Protein AF-A0A060UQ94-F1 (afdb_monomer_lite)

pLDDT: mean 70.76, std 15.94, range [33.03, 90.25]

Structure (mmCIF, N/CA/C/O backbone):
data_AF-A0A060UQ94-F1
#
_entry.id   AF-A0A060UQ94-F1
#
loop_
_atom_site.group_PDB
_atom_site.id
_atom_site.type_symbol
_atom_site.label_atom_id
_atom_site.label_alt_id
_atom_site.label_comp_id
_atom_site.label_asym_id
_atom_site.label_entity_id
_atom_site.label_seq_id
_atom_site.pdbx_PDB_ins_code
_atom_site.Cartn_x
_atom_site.Cartn_y
_atom_site.Cartn_z
_atom_site.occupancy
_atom_site.B_iso_or_equiv
_atom_site.auth_seq_id
_atom_site.auth_comp_id
_atom_site.auth_asym_id
_atom_site.auth_atom_id
_atom_site.pdbx_PDB_model_num
ATOM 1 N N . MET A 1 1 ? -15.941 -17.140 -4.694 1.00 35.41 1 MET A N 1
ATOM 2 C CA . MET A 1 1 ? -14.503 -17.285 -5.003 1.00 35.41 1 MET A CA 1
ATOM 3 C C . MET A 1 1 ? -13.742 -16.611 -3.882 1.00 35.41 1 MET A C 1
ATOM 5 O O . MET A 1 1 ? -13.945 -15.425 -3.651 1.00 35.41 1 MET A O 1
ATOM 9 N N . SER A 1 2 ? -13.047 -17.423 -3.094 1.00 33.03 2 SER A N 1
ATOM 10 C CA . SER A 1 2 ? -12.529 -17.103 -1.766 1.00 33.03 2 SER A CA 1
ATOM 11 C C . SER A 1 2 ? -11.468 -16.012 -1.834 1.00 33.03 2 SER A C 1
ATOM 13 O O . SER A 1 2 ? -10.420 -16.213 -2.433 1.00 33.03 2 SER A O 1
ATOM 15 N N . ALA A 1 3 ? -11.753 -14.851 -1.244 1.00 42.28 3 ALA A N 1
ATOM 16 C CA . ALA A 1 3 ? -10.716 -13.877 -0.950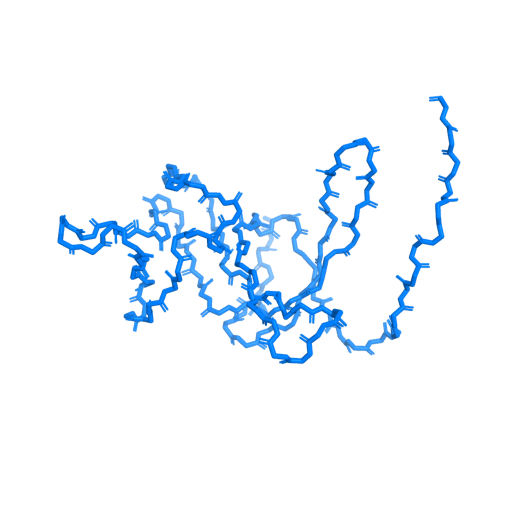 1.00 42.28 3 ALA A CA 1
ATOM 17 C C . ALA A 1 3 ? -9.783 -14.506 0.090 1.00 42.28 3 ALA A C 1
ATOM 19 O O . ALA A 1 3 ? -10.245 -14.888 1.166 1.00 42.28 3 ALA A O 1
ATOM 20 N N . ASP A 1 4 ? -8.512 -14.659 -0.274 1.00 50.91 4 ASP A N 1
ATOM 21 C CA . ASP A 1 4 ? -7.438 -15.196 0.556 1.00 50.91 4 ASP A CA 1
ATOM 22 C C . ASP A 1 4 ? -7.512 -14.670 1.992 1.00 50.91 4 ASP A C 1
ATOM 24 O O . ASP A 1 4 ? -7.181 -13.518 2.282 1.00 50.91 4 ASP A O 1
ATOM 28 N N . SER A 1 5 ? -7.892 -15.550 2.917 1.00 55.38 5 SER A N 1
ATOM 29 C CA . SER A 1 5 ? -7.969 -15.314 4.364 1.00 55.38 5 SER A CA 1
ATOM 30 C C . SER A 1 5 ? -6.611 -14.992 5.019 1.00 55.38 5 SER A C 1
ATOM 32 O O . SER A 1 5 ? -6.542 -14.810 6.231 1.00 55.38 5 SER A O 1
ATOM 34 N N . ASN A 1 6 ? -5.540 -14.883 4.226 1.00 63.91 6 ASN A N 1
ATOM 35 C CA . ASN A 1 6 ? -4.162 -14.649 4.664 1.00 63.91 6 ASN A CA 1
ATOM 36 C C . ASN A 1 6 ? -3.641 -13.224 4.380 1.00 63.91 6 ASN A C 1
ATOM 38 O O . ASN A 1 6 ? -2.533 -12.879 4.803 1.00 63.91 6 ASN A O 1
ATOM 42 N N . LEU A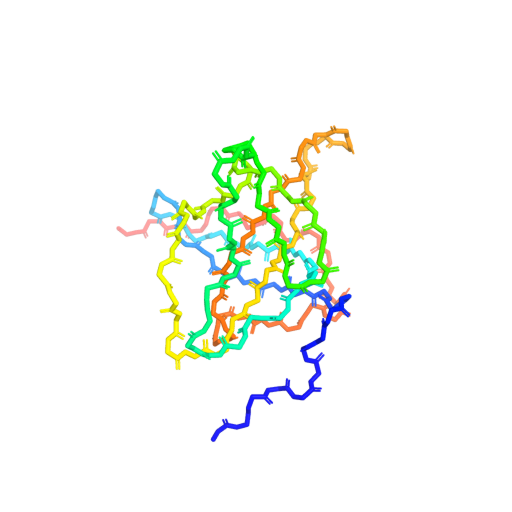 1 7 ? -4.411 -12.369 3.696 1.00 76.94 7 LEU A N 1
ATOM 43 C CA . LEU A 1 7 ? -4.018 -10.980 3.431 1.00 76.94 7 LEU A CA 1
ATOM 44 C C . LEU A 1 7 ? -4.427 -10.065 4.594 1.00 76.94 7 LEU A C 1
ATOM 46 O O . LEU A 1 7 ? -5.553 -9.566 4.650 1.00 76.94 7 LEU A O 1
ATOM 50 N N . LYS A 1 8 ? -3.488 -9.833 5.518 1.00 84.31 8 LYS A N 1
ATOM 51 C CA . LYS A 1 8 ? -3.627 -8.946 6.682 1.00 84.31 8 LYS A CA 1
ATOM 52 C C . LYS A 1 8 ? -2.591 -7.819 6.652 1.00 84.31 8 LYS A C 1
ATOM 54 O O . LYS A 1 8 ? -1.651 -7.851 5.860 1.00 84.31 8 LYS A O 1
ATOM 59 N N . ALA A 1 9 ? -2.756 -6.820 7.520 1.00 85.12 9 ALA A N 1
ATOM 60 C CA . ALA A 1 9 ? -1.695 -5.844 7.754 1.00 85.12 9 ALA A CA 1
ATOM 61 C C . ALA A 1 9 ? -0.406 -6.564 8.201 1.00 85.12 9 ALA A C 1
ATOM 63 O O . ALA A 1 9 ? -0.461 -7.517 8.981 1.00 85.12 9 ALA A O 1
ATOM 64 N N . GLY A 1 10 ? 0.735 -6.145 7.658 1.00 86.50 10 GLY A N 1
ATOM 65 C CA . GLY A 1 10 ? 2.036 -6.796 7.811 1.00 86.50 10 GLY A CA 1
ATOM 66 C C . GLY A 1 10 ? 2.356 -7.861 6.756 1.00 86.50 10 GLY A C 1
ATOM 67 O O . GLY A 1 10 ? 3.502 -8.300 6.661 1.00 86.50 10 GLY A O 1
ATOM 68 N N . THR A 1 11 ? 1.389 -8.295 5.937 1.00 87.25 11 THR A N 1
ATOM 69 C CA . THR A 1 11 ? 1.659 -9.284 4.883 1.00 87.25 11 THR A CA 1
ATOM 70 C C . THR A 1 11 ? 2.472 -8.649 3.754 1.00 87.25 11 THR A C 1
ATOM 72 O O . THR A 1 11 ? 2.084 -7.617 3.194 1.00 87.25 11 THR A O 1
ATOM 75 N N . LYS A 1 12 ? 3.588 -9.290 3.389 1.00 89.62 12 LYS A N 1
ATOM 76 C CA . LYS A 1 12 ? 4.360 -8.944 2.192 1.00 89.62 12 LYS A CA 1
ATOM 77 C C . LYS A 1 12 ? 3.631 -9.443 0.954 1.00 89.62 12 LYS A C 1
ATOM 79 O O . LYS A 1 12 ? 3.173 -10.583 0.908 1.00 89.62 12 LYS A O 1
ATOM 84 N N . VAL A 1 13 ? 3.507 -8.574 -0.037 1.00 89.44 13 VAL A N 1
ATOM 85 C CA . VAL A 1 13 ? 2.779 -8.846 -1.272 1.00 89.44 13 VAL A CA 1
ATOM 86 C C . VAL A 1 13 ? 3.544 -8.342 -2.481 1.00 89.44 13 VAL A C 1
ATOM 88 O O . VAL A 1 13 ? 4.306 -7.373 -2.406 1.00 89.44 13 VAL A O 1
ATOM 91 N N . ARG A 1 14 ? 3.263 -8.962 -3.623 1.00 89.69 14 ARG A N 1
ATOM 92 C CA . ARG A 1 14 ? 3.719 -8.521 -4.937 1.00 89.69 14 ARG A CA 1
ATOM 93 C C . ARG A 1 14 ? 2.552 -8.338 -5.898 1.00 89.69 14 ARG A C 1
ATOM 95 O O . ARG A 1 14 ? 1.510 -8.976 -5.750 1.00 89.69 14 ARG A O 1
ATOM 102 N N . TRP A 1 15 ? 2.723 -7.459 -6.878 1.00 88.06 15 TRP A N 1
ATOM 103 C CA . TRP A 1 15 ? 1.769 -7.272 -7.971 1.00 88.06 15 TRP A CA 1
ATOM 104 C C . TRP A 1 15 ? 2.439 -6.683 -9.206 1.00 88.06 15 TRP A C 1
ATOM 106 O O . TRP A 1 15 ? 3.420 -5.943 -9.116 1.00 88.06 15 TRP A O 1
ATOM 116 N N . LEU A 1 16 ? 1.848 -6.950 -10.367 1.00 85.50 16 LEU A N 1
ATOM 117 C CA . LEU A 1 16 ? 2.240 -6.323 -11.622 1.00 85.50 16 LEU A CA 1
ATOM 118 C C . LEU A 1 16 ? 1.478 -5.008 -11.808 1.00 85.50 16 LEU A C 1
ATOM 120 O O . LEU A 1 16 ? 0.262 -4.937 -11.614 1.00 85.50 16 LEU A O 1
ATOM 124 N N . SER A 1 17 ? 2.190 -3.951 -12.188 1.00 77.69 17 SER A N 1
ATOM 125 C CA . SER A 1 17 ? 1.598 -2.692 -12.639 1.00 77.69 17 SER A CA 1
ATOM 126 C C . SER A 1 17 ? 2.100 -2.349 -14.036 1.00 77.69 17 SER A C 1
ATOM 128 O O . SER A 1 17 ? 3.215 -2.700 -14.408 1.00 77.69 17 SER A O 1
ATOM 130 N N . LYS A 1 18 ? 1.270 -1.669 -14.830 1.00 76.00 18 LYS A N 1
ATOM 131 C CA . LYS A 1 18 ? 1.684 -1.133 -16.129 1.00 76.00 18 LYS A CA 1
ATOM 132 C C . LYS A 1 18 ? 2.090 0.320 -15.959 1.00 76.00 18 LYS A C 1
ATOM 134 O O . LYS A 1 18 ? 1.291 1.131 -15.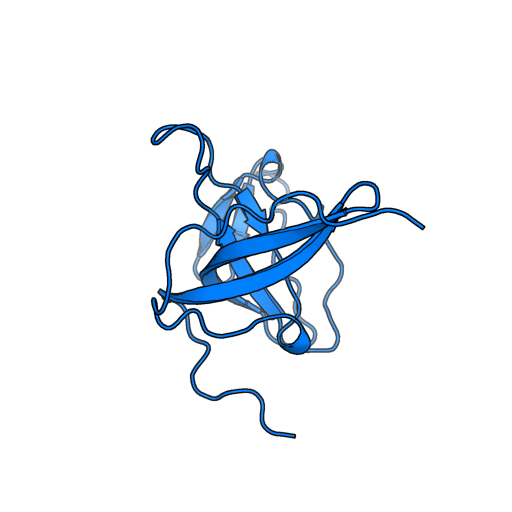494 1.00 76.00 18 LYS A O 1
ATOM 139 N N . SER A 1 19 ? 3.313 0.650 -16.349 1.00 67.81 19 SER A N 1
ATOM 140 C CA . SER A 1 19 ? 3.808 2.023 -16.384 1.00 67.81 19 SER A CA 1
ATOM 141 C C . SER A 1 19 ? 4.530 2.259 -17.702 1.00 67.81 19 SER A C 1
ATOM 143 O O . SER A 1 19 ? 5.473 1.548 -18.031 1.00 67.81 19 SER A O 1
ATOM 145 N N . SER A 1 20 ? 4.091 3.267 -18.458 1.00 68.69 20 SER A N 1
ATOM 146 C CA . SER A 1 20 ? 4.724 3.682 -19.720 1.00 68.69 20 SER A CA 1
ATOM 147 C C . SER A 1 20 ? 4.933 2.543 -20.735 1.00 68.69 20 SER A C 1
ATOM 149 O O . SER A 1 20 ? 5.956 2.500 -21.408 1.00 68.69 20 SER A O 1
ATOM 151 N N . GLY A 1 21 ? 3.982 1.606 -20.822 1.00 75.50 21 GLY A N 1
ATOM 152 C CA . GLY A 1 21 ? 4.045 0.459 -21.739 1.00 75.50 21 GLY A CA 1
ATOM 153 C C . GLY A 1 21 ? 4.806 -0.764 -21.214 1.00 75.50 21 GLY A C 1
ATOM 154 O O . GLY A 1 21 ? 4.744 -1.812 -21.846 1.00 75.50 21 GLY A O 1
ATOM 155 N N . TYR A 1 22 ? 5.451 -0.672 -20.048 1.00 74.19 22 TYR A N 1
ATOM 156 C CA . TYR A 1 22 ? 6.173 -1.782 -19.424 1.00 74.19 22 TYR A CA 1
ATOM 157 C C . TYR A 1 22 ? 5.394 -2.359 -18.243 1.00 74.19 22 TYR A C 1
ATOM 159 O O . TYR A 1 22 ? 4.764 -1.620 -17.477 1.00 74.19 22 TYR A O 1
ATOM 167 N N . GLU A 1 23 ? 5.459 -3.679 -18.086 1.00 80.06 23 GLU A N 1
ATOM 168 C CA . GLU A 1 23 ? 5.006 -4.361 -16.876 1.00 80.06 23 GLU A CA 1
ATOM 169 C C . GLU A 1 23 ? 6.116 -4.318 -15.826 1.00 80.06 23 GLU A C 1
ATOM 171 O O . GLU A 1 23 ? 7.256 -4.702 -16.075 1.00 80.06 23 GLU A O 1
ATOM 176 N N . VAL A 1 24 ? 5.778 -3.805 -14.649 1.00 81.62 24 VAL A N 1
ATOM 177 C CA . VAL A 1 24 ? 6.683 -3.661 -13.513 1.00 81.62 24 VAL A CA 1
ATOM 178 C C . VAL A 1 24 ? 6.150 -4.520 -12.380 1.00 81.62 24 VAL A C 1
ATOM 180 O O . VAL A 1 24 ? 5.028 -4.308 -11.913 1.00 81.62 24 VAL A O 1
ATOM 183 N N . GLU A 1 25 ? 6.959 -5.468 -11.911 1.00 84.56 25 GLU A N 1
ATOM 184 C CA . GLU A 1 25 ? 6.698 -6.152 -10.647 1.00 84.56 25 GLU A CA 1
ATOM 185 C C . GLU A 1 25 ? 7.010 -5.205 -9.486 1.00 84.56 25 GLU A C 1
ATOM 187 O O . GLU A 1 25 ? 8.109 -4.666 -9.366 1.00 84.56 25 GLU A O 1
ATOM 192 N N . ASN A 1 26 ? 6.019 -4.990 -8.628 1.00 84.50 26 ASN A N 1
ATOM 193 C CA . ASN A 1 26 ? 6.145 -4.207 -7.410 1.00 84.50 26 ASN A CA 1
ATOM 194 C C . ASN A 1 26 ? 6.059 -5.155 -6.223 1.00 84.50 26 ASN A C 1
ATOM 196 O O . ASN A 1 26 ? 5.261 -6.093 -6.237 1.00 84.50 26 ASN A O 1
ATOM 200 N N . ARG A 1 27 ? 6.840 -4.869 -5.184 1.00 88.25 27 ARG A N 1
ATOM 201 C CA . ARG A 1 27 ? 6.821 -5.593 -3.913 1.00 88.25 27 ARG A CA 1
ATOM 202 C C . ARG A 1 27 ? 6.646 -4.605 -2.777 1.00 88.25 27 ARG A C 1
ATOM 204 O O . ARG A 1 27 ? 7.214 -3.513 -2.810 1.00 88.25 27 ARG A O 1
ATOM 211 N N . GLY A 1 28 ? 5.861 -4.977 -1.782 1.00 88.81 28 GLY A N 1
ATOM 212 C CA . GLY A 1 28 ? 5.597 -4.121 -0.640 1.00 88.81 28 GLY A CA 1
ATOM 213 C C . GLY A 1 28 ? 4.889 -4.851 0.484 1.00 88.81 28 GLY A C 1
ATOM 214 O O . GLY A 1 28 ? 4.730 -6.067 0.465 1.00 88.81 28 GLY A O 1
ATOM 215 N N . GLU A 1 29 ? 4.464 -4.086 1.474 1.00 90.25 29 GLU A N 1
ATOM 216 C CA . GLU A 1 29 ? 3.807 -4.585 2.675 1.00 90.25 29 GLU A CA 1
ATOM 217 C C . GLU A 1 29 ? 2.416 -3.970 2.801 1.00 90.25 29 GLU A C 1
ATOM 219 O O . GLU A 1 29 ? 2.258 -2.754 2.664 1.00 90.25 29 GLU A O 1
ATOM 224 N N . ILE A 1 30 ? 1.399 -4.792 3.060 1.00 88.62 30 ILE A N 1
ATOM 225 C CA . ILE A 1 30 ? 0.060 -4.291 3.375 1.00 88.62 30 ILE A CA 1
ATOM 226 C C . ILE A 1 30 ? 0.129 -3.568 4.717 1.00 88.62 30 ILE A C 1
ATOM 228 O O . ILE A 1 30 ? 0.422 -4.183 5.734 1.00 88.62 30 ILE A O 1
ATOM 232 N N . ILE A 1 31 ? -0.205 -2.283 4.736 1.00 87.56 31 ILE A N 1
ATOM 233 C CA . ILE A 1 31 ? -0.314 -1.509 5.981 1.00 87.56 31 ILE A CA 1
ATOM 234 C C . ILE 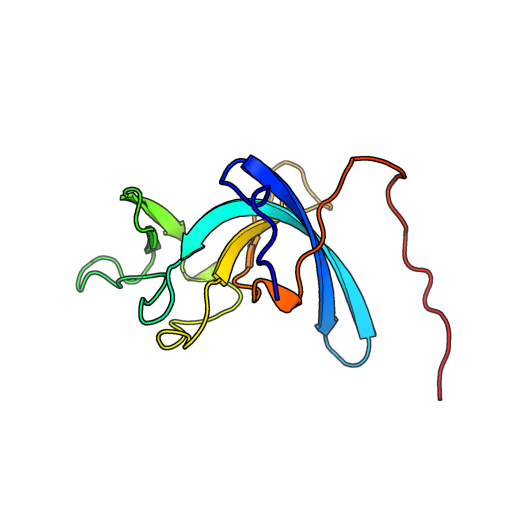A 1 31 ? -1.766 -1.303 6.398 1.00 87.56 31 ILE A C 1
ATOM 236 O O . ILE A 1 31 ? -2.051 -1.152 7.576 1.00 87.56 31 ILE A O 1
ATOM 240 N N . CYS A 1 32 ? -2.704 -1.341 5.448 1.00 85.31 32 CYS A N 1
ATOM 241 C CA . CYS A 1 32 ? -4.114 -1.128 5.743 1.00 85.31 32 CYS A CA 1
ATOM 242 C C . CYS A 1 32 ? -5.022 -1.902 4.783 1.00 85.31 32 CYS A C 1
ATOM 244 O O . CYS A 1 32 ? -4.733 -2.024 3.590 1.00 85.31 32 CYS A O 1
ATOM 246 N N . ILE A 1 33 ? -6.143 -2.392 5.312 1.00 85.94 33 ILE A N 1
ATOM 247 C CA . ILE A 1 33 ? -7.220 -3.029 4.556 1.00 85.94 33 ILE A CA 1
ATOM 248 C C . ILE A 1 33 ? -8.372 -2.035 4.441 1.00 85.94 33 ILE A C 1
ATOM 250 O O . ILE A 1 33 ? -8.824 -1.468 5.433 1.00 85.94 33 ILE A O 1
ATOM 254 N N . VAL A 1 34 ? -8.867 -1.845 3.225 1.00 82.06 34 VAL A N 1
ATOM 255 C CA . VAL A 1 34 ? -9.915 -0.884 2.891 1.00 82.06 34 VAL A CA 1
ATOM 256 C C . VAL A 1 34 ? -11.148 -1.678 2.456 1.00 82.06 34 VAL A C 1
ATOM 258 O O . VAL A 1 34 ? -11.128 -2.294 1.380 1.00 82.06 34 VAL A O 1
ATOM 261 N N . PRO A 1 35 ? -12.216 -1.706 3.276 1.00 82.06 35 PRO A N 1
ATOM 262 C CA . PRO A 1 35 ? -13.443 -2.417 2.941 1.00 82.06 35 PRO A CA 1
ATOM 263 C C . PRO A 1 35 ? -14.085 -1.904 1.649 1.00 82.06 35 PRO A C 1
ATOM 265 O O . PRO A 1 35 ? -13.926 -0.741 1.272 1.00 82.06 35 PRO A O 1
ATOM 268 N N . ALA A 1 36 ? -14.871 -2.762 0.998 1.00 83.81 36 ALA A N 1
ATOM 269 C CA . ALA A 1 36 ? -15.715 -2.345 -0.117 1.00 83.81 36 ALA A CA 1
ATOM 270 C C . ALA A 1 36 ? -16.661 -1.206 0.309 1.00 83.81 36 ALA A C 1
ATOM 272 O O . ALA A 1 36 ? -17.149 -1.169 1.439 1.00 83.81 36 ALA A O 1
ATOM 273 N N . GLY A 1 37 ? -16.903 -0.255 -0.590 1.00 81.75 37 GLY A N 1
ATOM 274 C CA . GLY A 1 37 ? -17.731 0.924 -0.339 1.00 81.75 37 GLY A CA 1
ATOM 275 C C . GLY A 1 37 ? -17.069 1.985 0.543 1.00 81.75 37 GLY A C 1
ATOM 276 O O . GLY A 1 37 ? -17.666 3.034 0.775 1.00 81.75 37 GLY A O 1
ATOM 277 N N . ARG A 1 38 ? -15.832 1.767 1.010 1.00 78.06 38 ARG A N 1
ATOM 278 C CA . ARG A 1 38 ? -15.058 2.772 1.743 1.00 78.06 38 ARG A CA 1
ATOM 279 C C . ARG A 1 38 ? -13.976 3.372 0.860 1.00 78.06 38 ARG A C 1
ATOM 281 O O . ARG A 1 38 ? -13.374 2.705 0.018 1.00 78.06 38 ARG A O 1
ATOM 288 N N . GLN A 1 39 ? -13.729 4.657 1.080 1.00 74.94 39 GLN A N 1
ATOM 289 C CA . GLN A 1 39 ? -12.522 5.303 0.600 1.00 74.94 39 GLN A CA 1
ATOM 290 C C . GLN A 1 39 ? -11.377 5.034 1.586 1.00 74.94 39 GLN A C 1
ATOM 292 O O . GLN A 1 39 ? -11.598 5.001 2.798 1.00 74.94 39 GLN A O 1
ATOM 297 N N . PRO A 1 40 ? -10.155 4.856 1.083 1.00 67.62 40 PRO A N 1
ATOM 298 C CA . PRO A 1 40 ? -8.969 4.597 1.896 1.00 67.62 40 PRO A CA 1
ATOM 299 C C . PRO A 1 40 ? -8.477 5.836 2.646 1.00 67.62 40 PRO A C 1
ATOM 301 O O . PRO A 1 40 ? -7.654 5.712 3.547 1.00 67.62 40 PRO A O 1
ATOM 304 N N . PHE A 1 41 ? -8.944 7.024 2.254 1.00 72.56 41 PHE A N 1
ATOM 305 C CA . PHE A 1 41 ? -8.451 8.285 2.774 1.00 72.56 41 PHE A CA 1
ATOM 306 C C . PHE A 1 41 ? -9.583 9.264 3.043 1.00 72.56 41 PHE A C 1
ATOM 308 O O . PHE A 1 41 ? -10.484 9.430 2.224 1.00 72.56 41 PHE A O 1
ATOM 315 N N . VAL A 1 42 ? -9.486 9.980 4.157 1.00 64.12 42 VAL A N 1
ATOM 316 C CA . VAL A 1 42 ? -10.249 11.206 4.391 1.00 64.12 42 VAL A CA 1
ATOM 317 C C . VAL A 1 42 ? -9.250 12.354 4.357 1.00 64.12 42 VAL A C 1
ATOM 319 O O . VAL A 1 42 ? -8.330 12.396 5.176 1.00 64.12 42 VAL A O 1
ATOM 322 N N . LEU A 1 43 ? -9.403 13.266 3.395 1.00 61.44 43 LEU A N 1
ATOM 323 C CA . LEU A 1 43 ? -8.759 14.572 3.490 1.00 61.44 43 LEU A CA 1
ATOM 324 C C . LEU A 1 43 ? -9.461 15.311 4.627 1.00 61.44 43 LEU A C 1
ATOM 326 O O . LEU A 1 43 ? -10.658 15.577 4.541 1.00 61.44 43 LEU A O 1
ATOM 330 N N . LYS A 1 44 ? -8.746 15.603 5.713 1.00 61.56 44 LYS A N 1
ATOM 331 C CA . LYS A 1 44 ? -9.258 16.570 6.688 1.00 61.56 44 LYS A CA 1
ATOM 332 C C . LYS A 1 44 ? -9.115 17.954 6.063 1.00 61.56 44 LYS A C 1
ATOM 334 O O . LYS A 1 44 ? -8.063 18.232 5.493 1.00 61.56 44 LYS A O 1
ATOM 339 N N . GLU A 1 45 ? -10.128 18.811 6.202 1.00 57.50 45 GLU A N 1
ATOM 340 C CA . GLU A 1 45 ? -10.146 20.174 5.629 1.00 57.50 45 GLU A CA 1
ATOM 341 C C . GLU A 1 45 ? -8.840 20.952 5.871 1.00 57.50 45 GLU A C 1
ATOM 343 O O . GLU A 1 45 ? -8.375 21.669 4.989 1.00 57.50 45 GLU A O 1
ATOM 348 N N . ASN A 1 46 ? -8.192 20.723 7.019 1.00 61.94 46 ASN A N 1
ATOM 349 C CA . ASN A 1 46 ? -6.978 21.426 7.439 1.00 61.94 46 ASN A CA 1
ATOM 350 C C . ASN A 1 46 ? -5.656 20.663 7.198 1.00 61.94 46 ASN A C 1
ATOM 352 O O . ASN A 1 46 ? -4.594 21.187 7.523 1.00 61.94 46 ASN A O 1
ATOM 356 N N . ASP A 1 47 ? -5.677 19.439 6.653 1.00 65.88 47 ASP A N 1
ATOM 357 C CA . ASP A 1 47 ? -4.470 18.626 6.407 1.00 65.88 47 ASP A CA 1
ATOM 358 C C . ASP A 1 47 ? -4.440 18.121 4.959 1.00 65.88 47 ASP A C 1
ATOM 360 O O . ASP A 1 47 ? -4.485 16.928 4.676 1.00 65.88 47 ASP A O 1
ATOM 364 N N . GLN A 1 48 ? -4.342 19.059 4.013 1.00 65.31 48 GLN A N 1
ATOM 365 C CA . GLN A 1 48 ? -4.239 18.763 2.576 1.00 65.31 48 GLN A CA 1
ATOM 366 C C . GLN A 1 48 ? -2.941 18.024 2.192 1.00 65.31 48 GLN A C 1
ATOM 368 O O . GLN A 1 48 ? -2.779 17.591 1.053 1.00 65.31 48 GLN A O 1
ATOM 373 N N . LYS A 1 49 ? -1.988 17.894 3.125 1.00 73.06 49 LYS A N 1
ATOM 374 C CA . LYS A 1 49 ? -0.680 17.272 2.887 1.00 73.06 49 LYS A CA 1
ATOM 375 C C . LYS A 1 49 ? -0.659 15.789 3.243 1.00 73.06 49 LYS A C 1
ATOM 377 O O . LYS A 1 49 ? 0.206 15.074 2.732 1.00 73.06 49 LYS A O 1
ATOM 382 N N . ASN A 1 50 ? -1.585 15.318 4.081 1.00 75.50 50 ASN A N 1
ATOM 383 C CA . ASN A 1 50 ? -1.598 13.946 4.570 1.00 75.50 50 ASN A CA 1
ATOM 384 C C . ASN A 1 50 ? -2.985 13.317 4.480 1.00 75.50 50 ASN A C 1
ATOM 386 O O . ASN A 1 50 ? -4.006 13.921 4.789 1.00 75.50 50 ASN A O 1
ATOM 390 N N . TYR A 1 51 ? -2.995 12.037 4.152 1.00 75.12 51 TYR A N 1
ATOM 391 C CA . TYR A 1 51 ? -4.147 11.182 4.340 1.00 75.12 51 TYR A CA 1
ATOM 392 C C . TYR A 1 51 ? -4.106 10.525 5.701 1.00 75.12 51 TYR A C 1
ATOM 394 O O . TYR A 1 51 ? -3.052 10.070 6.132 1.00 75.12 51 TYR A O 1
ATOM 402 N N . THR A 1 52 ? -5.264 10.429 6.345 1.00 78.06 52 THR A N 1
ATOM 403 C CA . THR A 1 52 ? -5.432 9.588 7.532 1.00 78.06 52 THR A CA 1
ATOM 404 C C . THR A 1 52 ? -6.022 8.252 7.097 1.00 78.06 52 THR A C 1
ATOM 406 O O . THR A 1 52 ? -7.094 8.225 6.488 1.00 78.06 52 THR A O 1
ATOM 409 N N . LEU A 1 53 ? -5.300 7.169 7.373 1.00 74.94 53 LEU A N 1
ATOM 410 C CA . LEU A 1 53 ? -5.755 5.798 7.183 1.00 74.94 53 LEU A CA 1
ATOM 411 C C . LEU A 1 53 ? -6.821 5.434 8.236 1.00 74.94 53 LEU A C 1
ATOM 413 O O . LEU A 1 53 ? -6.912 6.093 9.274 1.00 74.94 53 LEU A O 1
ATOM 417 N N . PRO A 1 54 ? -7.634 4.388 7.998 1.00 70.44 54 PRO A N 1
ATOM 418 C CA . PRO A 1 54 ? -8.624 3.892 8.956 1.00 70.44 54 PRO A CA 1
ATOM 419 C C . PRO A 1 54 ? -8.103 3.610 10.375 1.00 70.44 54 PRO A C 1
ATOM 421 O O . PRO A 1 54 ? -8.865 3.729 11.328 1.00 70.44 54 PRO A O 1
ATOM 424 N N . ASP A 1 55 ? -6.827 3.255 10.524 1.00 72.62 55 ASP A N 1
ATOM 425 C CA . ASP A 1 55 ? -6.159 3.009 11.811 1.00 72.62 55 ASP A CA 1
ATOM 426 C C . ASP A 1 55 ? -5.590 4.284 12.470 1.00 72.62 55 ASP A C 1
ATOM 428 O O . ASP A 1 55 ? -4.992 4.221 13.542 1.00 72.62 55 ASP A O 1
ATOM 432 N N . GLY A 1 56 ? -5.776 5.452 11.848 1.00 74.75 56 GLY A N 1
ATOM 433 C CA . GLY A 1 56 ? -5.267 6.739 12.320 1.00 74.75 56 GLY A CA 1
ATOM 434 C C . GLY A 1 56 ? -3.854 7.082 11.839 1.00 74.75 56 GLY A C 1
ATOM 435 O O . GLY A 1 56 ? -3.414 8.218 12.048 1.00 74.75 56 GLY A O 1
ATOM 436 N N . GLN A 1 57 ? -3.151 6.168 11.160 1.00 79.19 57 GLN A N 1
ATOM 437 C CA . GLN A 1 57 ? -1.836 6.451 10.592 1.00 79.19 57 GLN A CA 1
ATOM 438 C C . GLN A 1 57 ? -1.942 7.540 9.516 1.00 79.19 57 GLN A C 1
ATOM 440 O O . GLN A 1 57 ? -2.820 7.515 8.652 1.00 79.19 57 GLN A O 1
ATOM 445 N N . LYS A 1 58 ? -1.016 8.504 9.541 1.00 80.25 58 LYS A N 1
ATOM 446 C CA . LYS A 1 58 ? -0.921 9.545 8.514 1.00 80.25 58 LYS A CA 1
ATOM 447 C C . LYS A 1 58 ? 0.080 9.155 7.430 1.00 80.25 58 LYS A C 1
ATOM 449 O O . LYS A 1 58 ? 1.232 8.870 7.746 1.00 80.25 58 LYS A O 1
ATOM 454 N N . ILE A 1 59 ? -0.335 9.200 6.165 1.00 79.12 59 ILE A N 1
ATOM 455 C CA . ILE A 1 59 ? 0.551 9.003 5.008 1.00 79.12 59 ILE A CA 1
ATOM 456 C C . ILE A 1 59 ? 0.583 10.257 4.119 1.00 79.12 59 ILE A C 1
ATOM 458 O O . ILE A 1 59 ? -0.462 10.880 3.917 1.00 79.12 59 ILE A O 1
ATOM 462 N N . PRO A 1 60 ? 1.738 10.655 3.554 1.00 76.62 60 PRO A N 1
ATOM 463 C CA . PRO A 1 60 ? 1.822 11.878 2.756 1.00 76.62 60 PRO A CA 1
ATOM 464 C C . PRO A 1 60 ? 1.066 11.757 1.427 1.00 76.62 60 PRO A C 1
ATOM 466 O O . PRO A 1 60 ? 1.339 10.845 0.645 1.00 76.62 60 PRO A O 1
ATOM 469 N N . TYR A 1 61 ? 0.193 12.724 1.118 1.00 72.00 61 TYR A N 1
ATOM 470 C CA . TYR A 1 61 ? -0.585 12.779 -0.131 1.00 72.00 61 TYR A CA 1
ATOM 471 C C . TYR A 1 61 ? 0.318 12.666 -1.364 1.00 72.00 61 TYR A C 1
ATOM 473 O O . TYR A 1 61 ? 0.100 11.822 -2.232 1.00 72.00 61 TYR A O 1
ATOM 481 N N . ALA A 1 62 ? 1.393 13.462 -1.394 1.00 68.81 62 ALA A N 1
ATOM 482 C CA . ALA A 1 62 ? 2.340 13.534 -2.508 1.00 68.81 62 ALA A CA 1
ATOM 483 C C . ALA A 1 62 ? 3.068 12.207 -2.801 1.00 68.81 62 ALA A C 1
ATOM 485 O O . ALA A 1 62 ? 3.689 12.061 -3.850 1.00 68.81 62 ALA A O 1
ATOM 486 N N . ARG A 1 63 ? 3.016 11.246 -1.870 1.00 71.06 63 ARG A N 1
ATOM 487 C CA . ARG A 1 63 ? 3.658 9.927 -1.984 1.00 71.06 63 ARG A CA 1
ATOM 488 C C . ARG A 1 63 ? 2.661 8.802 -2.237 1.00 71.06 63 ARG A C 1
ATOM 490 O O . ARG A 1 63 ? 3.046 7.636 -2.307 1.00 71.06 63 ARG A O 1
ATOM 497 N N . THR A 1 64 ? 1.386 9.144 -2.384 1.00 71.25 64 THR A N 1
ATOM 498 C CA . THR A 1 64 ? 0.377 8.220 -2.884 1.00 71.25 64 THR A CA 1
ATOM 499 C C . THR A 1 64 ? 0.327 8.333 -4.401 1.00 71.25 64 THR A C 1
ATOM 501 O O . THR A 1 64 ? 0.179 9.421 -4.954 1.00 71.25 64 THR A O 1
ATOM 504 N N . ARG A 1 65 ? 0.443 7.207 -5.107 1.00 65.94 65 ARG A N 1
ATOM 505 C CA . ARG A 1 65 ? 0.304 7.200 -6.576 1.00 65.94 65 ARG A CA 1
ATOM 506 C C . ARG A 1 65 ? -1.147 7.208 -7.064 1.00 65.94 65 ARG A C 1
ATOM 508 O O . ARG A 1 65 ? -1.398 7.012 -8.247 1.00 65.94 65 ARG A O 1
ATOM 515 N N . TYR A 1 66 ? -2.094 7.457 -6.167 1.00 61.91 66 TYR A N 1
ATOM 516 C CA . TYR A 1 66 ? -3.513 7.524 -6.481 1.00 61.91 66 TYR A CA 1
ATOM 517 C C . TYR A 1 66 ? -4.121 8.683 -5.698 1.00 61.91 66 TYR A C 1
ATOM 519 O O . TYR A 1 66 ? -4.445 8.539 -4.522 1.00 61.91 66 TYR A O 1
ATOM 527 N N . GLY A 1 67 ? -4.238 9.843 -6.347 1.00 50.59 67 GLY A N 1
ATOM 528 C CA . GLY A 1 67 ? -4.953 10.986 -5.789 1.00 50.59 67 GLY A CA 1
ATOM 529 C C . GLY A 1 67 ? -6.393 10.589 -5.480 1.00 50.59 67 GLY A C 1
ATOM 530 O O . GLY A 1 67 ? -7.105 10.164 -6.384 1.00 50.59 67 GLY A O 1
ATOM 531 N N . GLY A 1 68 ? -6.776 10.657 -4.204 1.00 58.62 68 GLY A N 1
ATOM 532 C CA . GLY A 1 68 ? -8.147 10.739 -3.703 1.00 58.62 68 GLY A CA 1
ATOM 533 C C . GLY A 1 68 ? -9.162 9.863 -4.426 1.00 58.62 68 GLY A C 1
ATOM 534 O O . GLY A 1 68 ? -10.231 10.340 -4.777 1.00 58.62 68 GLY A O 1
ATOM 535 N N . GLY A 1 69 ? -8.816 8.617 -4.746 1.00 59.69 69 GLY A N 1
ATOM 536 C CA . GLY A 1 69 ? -9.704 7.753 -5.501 1.00 59.69 69 GLY A CA 1
ATOM 537 C C . GLY A 1 69 ? -11.001 7.444 -4.744 1.00 59.69 69 GLY A C 1
ATOM 538 O O . GLY A 1 69 ? -11.011 7.222 -3.532 1.00 59.69 69 GLY A O 1
ATOM 539 N N . MET A 1 70 ? -12.085 7.411 -5.514 1.00 69.00 70 MET A N 1
ATOM 540 C CA . MET A 1 70 ? -13.438 7.076 -5.075 1.00 69.00 70 MET A CA 1
ATOM 541 C C . MET A 1 70 ? -13.498 5.716 -4.365 1.00 69.00 70 MET A C 1
ATOM 543 O O . MET A 1 70 ? -12.723 4.819 -4.722 1.00 69.00 70 MET A O 1
ATOM 547 N N . PRO A 1 71 ? -14.445 5.519 -3.426 1.00 77.69 71 PRO A N 1
ATOM 548 C CA . PRO A 1 71 ? -14.704 4.216 -2.829 1.00 77.69 71 PRO A CA 1
ATOM 549 C C . PRO A 1 71 ? -14.794 3.111 -3.884 1.00 77.69 71 PRO A C 1
ATOM 551 O O . PRO A 1 71 ? -15.460 3.256 -4.910 1.00 77.69 71 PRO A O 1
ATOM 554 N N . ARG A 1 72 ? -14.118 1.988 -3.638 1.00 77.31 72 ARG A N 1
ATOM 555 C CA . ARG A 1 72 ? -14.153 0.840 -4.552 1.00 77.31 72 ARG A CA 1
ATOM 556 C C . ARG A 1 72 ? -15.279 -0.106 -4.166 1.00 77.31 72 ARG A C 1
ATOM 558 O O . ARG A 1 72 ? -15.536 -0.311 -2.989 1.00 77.31 72 ARG A O 1
ATOM 565 N N . CYS A 1 73 ? -15.901 -0.755 -5.146 1.00 82.19 73 CYS A N 1
ATOM 566 C CA . CYS A 1 73 ? -16.941 -1.768 -4.926 1.00 82.19 73 CYS A CA 1
ATOM 567 C C . CYS A 1 73 ? -16.420 -3.104 -4.357 1.00 82.19 73 CYS A C 1
ATOM 569 O O . CYS A 1 73 ? -17.209 -4.002 -4.087 1.00 82.19 73 CYS A O 1
ATOM 571 N N . ALA A 1 74 ? -15.107 -3.246 -4.168 1.00 78.38 74 ALA A N 1
ATOM 572 C CA . ALA A 1 74 ? -14.462 -4.450 -3.658 1.00 78.38 74 ALA A CA 1
ATOM 573 C C . ALA A 1 74 ? -13.406 -4.096 -2.606 1.00 78.38 74 ALA A C 1
ATOM 575 O O . ALA A 1 74 ? -12.910 -2.965 -2.569 1.00 78.38 74 ALA A O 1
ATOM 576 N N . VAL A 1 75 ? -13.037 -5.085 -1.787 1.00 83.06 75 VAL A N 1
ATOM 577 C CA . VAL A 1 75 ? -11.943 -4.959 -0.816 1.00 83.06 75 VAL A CA 1
ATOM 578 C C . VAL A 1 75 ? -10.645 -4.598 -1.538 1.00 83.06 75 VAL A C 1
ATOM 580 O O . VAL A 1 75 ? -10.329 -5.094 -2.626 1.00 83.06 75 VAL A O 1
ATOM 583 N N . SER A 1 76 ? -9.895 -3.687 -0.936 1.00 83.12 76 SER A N 1
ATOM 584 C CA . SER A 1 76 ? -8.635 -3.179 -1.465 1.00 83.12 76 SER A CA 1
ATOM 585 C C . SER A 1 76 ? -7.643 -2.940 -0.334 1.00 83.12 76 SER A C 1
ATOM 587 O O . SER A 1 76 ? -8.017 -2.979 0.835 1.00 83.12 76 SER A O 1
ATOM 589 N N . TYR A 1 77 ? -6.375 -2.724 -0.668 1.00 85.56 77 TYR A N 1
ATOM 590 C CA . TYR A 1 77 ? -5.308 -2.652 0.331 1.00 85.56 77 TYR A CA 1
ATOM 591 C C . TYR A 1 77 ? -4.406 -1.464 0.071 1.00 85.56 77 TYR A C 1
ATOM 593 O O . TYR A 1 77 ? -4.132 -1.146 -1.085 1.00 85.56 77 TYR A O 1
ATOM 601 N N . ILE A 1 78 ? -3.915 -0.839 1.136 1.00 86.75 78 ILE A N 1
ATOM 602 C CA . ILE A 1 78 ? -2.821 0.121 1.049 1.00 86.75 78 ILE A CA 1
ATOM 603 C C . ILE A 1 78 ? -1.524 -0.633 1.254 1.00 86.75 78 ILE A C 1
ATOM 605 O O . ILE A 1 78 ? -1.323 -1.273 2.287 1.00 86.75 78 ILE A O 1
ATOM 609 N N . VAL A 1 79 ? -0.663 -0.558 0.246 1.00 87.31 79 VAL A N 1
ATOM 610 C CA . VAL A 1 79 ? 0.617 -1.251 0.214 1.00 87.31 79 VAL A CA 1
ATOM 611 C C . VAL A 1 79 ? 1.740 -0.229 0.249 1.00 87.31 79 VAL A C 1
ATOM 613 O O . VAL A 1 79 ? 1.815 0.662 -0.600 1.00 87.31 79 VAL A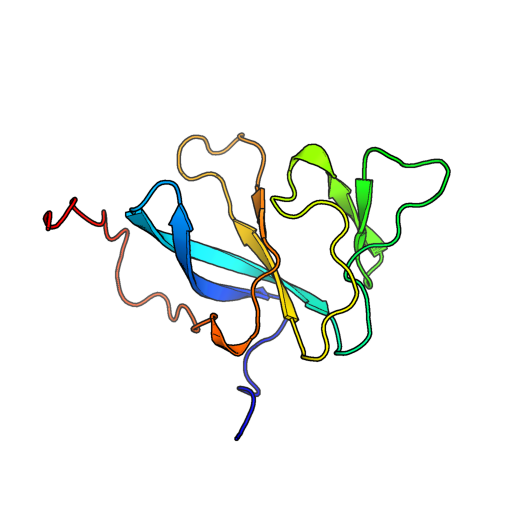 O 1
ATOM 616 N N . ARG A 1 80 ? 2.611 -0.363 1.245 1.00 88.31 80 ARG A N 1
ATOM 617 C CA . ARG A 1 80 ? 3.821 0.433 1.425 1.00 88.31 80 ARG A CA 1
ATOM 618 C C . ARG A 1 80 ? 4.960 -0.201 0.642 1.00 88.31 80 ARG A C 1
ATOM 620 O O . ARG A 1 80 ? 5.300 -1.360 0.866 1.00 88.31 80 ARG A O 1
ATOM 627 N N . VAL A 1 81 ? 5.550 0.567 -0.265 1.00 86.69 81 VAL A N 1
ATOM 628 C CA . VAL A 1 81 ? 6.707 0.165 -1.065 1.00 86.69 81 VAL A CA 1
ATOM 629 C C . VAL A 1 81 ? 7.913 0.977 -0.604 1.00 86.69 81 VAL A C 1
ATOM 631 O O . VAL A 1 81 ? 7.936 2.197 -0.821 1.00 86.69 81 VAL A O 1
ATOM 634 N N . PRO A 1 82 ? 8.912 0.345 0.033 1.00 80.62 82 PRO A N 1
ATOM 635 C CA . PRO A 1 82 ? 10.172 1.014 0.316 1.00 80.62 82 PRO A CA 1
ATOM 636 C C . PRO A 1 82 ? 10.861 1.368 -1.004 1.00 80.62 82 PRO A C 1
ATOM 638 O O . PRO A 1 82 ? 10.786 0.616 -1.976 1.00 80.62 82 PRO A O 1
ATOM 641 N N . ASN A 1 83 ? 11.524 2.522 -1.066 1.00 71.12 83 ASN A N 1
ATOM 642 C CA . ASN A 1 83 ? 12.275 2.883 -2.261 1.00 71.12 83 ASN A CA 1
ATOM 643 C C . ASN A 1 83 ? 13.545 2.016 -2.337 1.00 71.12 83 ASN A C 1
ATOM 645 O O . ASN A 1 83 ? 14.401 2.131 -1.459 1.00 71.12 83 ASN A O 1
ATOM 649 N N . PRO A 1 84 ? 13.708 1.175 -3.373 1.00 60.47 84 PRO A N 1
ATOM 650 C CA . PRO A 1 84 ? 14.842 0.259 -3.448 1.00 60.47 84 PRO A CA 1
ATOM 651 C C . PRO A 1 84 ? 16.175 0.971 -3.715 1.00 60.47 84 PRO A C 1
ATOM 653 O O . PRO A 1 84 ? 17.227 0.371 -3.525 1.00 60.47 84 PRO A O 1
ATOM 656 N N . LYS A 1 85 ? 16.161 2.230 -4.179 1.00 59.28 85 LYS A N 1
ATOM 657 C CA . LYS A 1 85 ? 17.378 2.937 -4.607 1.00 59.28 85 LYS A CA 1
ATOM 658 C C . LYS A 1 85 ? 18.086 3.688 -3.487 1.00 59.28 85 LYS A C 1
ATOM 660 O O . LYS A 1 85 ? 19.293 3.883 -3.584 1.00 59.28 85 LYS A O 1
ATOM 665 N N . THR A 1 86 ? 17.380 4.109 -2.440 1.00 57.12 86 THR A N 1
ATOM 666 C CA . THR A 1 86 ? 18.006 4.785 -1.298 1.00 57.12 86 THR A CA 1
ATOM 667 C C . THR A 1 86 ? 17.288 4.420 0.008 1.00 57.12 86 THR A C 1
ATOM 669 O O . THR A 1 86 ? 16.082 4.642 0.114 1.00 57.12 86 THR A O 1
ATOM 672 N N . PRO A 1 87 ? 18.008 3.924 1.037 1.00 52.72 87 PRO A N 1
ATOM 673 C CA . PRO A 1 87 ? 17.422 3.517 2.325 1.00 52.72 87 PRO A CA 1
ATOM 674 C C . PRO A 1 87 ? 16.687 4.642 3.065 1.00 52.72 87 PRO A C 1
ATOM 676 O O . PRO A 1 87 ? 15.836 4.387 3.908 1.00 52.72 87 PRO A O 1
ATOM 679 N N . HIS A 1 88 ? 17.026 5.892 2.743 1.00 52.47 88 HIS A N 1
ATOM 680 C CA . HIS A 1 88 ? 16.432 7.096 3.323 1.00 52.47 88 HIS A CA 1
ATOM 681 C C . HIS A 1 88 ? 15.411 7.772 2.402 1.00 52.47 88 HIS A C 1
ATOM 683 O O . HIS A 1 88 ? 14.861 8.815 2.764 1.00 52.47 88 HIS A O 1
ATOM 689 N N . ALA A 1 89 ? 15.166 7.242 1.197 1.00 61.62 89 ALA A N 1
ATOM 690 C CA . ALA A 1 89 ? 14.156 7.836 0.340 1.00 61.62 89 ALA A CA 1
ATOM 691 C C . ALA A 1 89 ? 12.756 7.611 0.886 1.00 61.62 89 ALA A C 1
ATOM 693 O O . ALA A 1 89 ? 12.413 6.593 1.480 1.00 61.62 89 ALA A O 1
ATOM 694 N N . ALA A 1 90 ? 11.931 8.593 0.554 1.00 67.06 90 ALA A N 1
ATOM 695 C CA . ALA A 1 90 ? 10.496 8.538 0.651 1.00 67.06 90 ALA A CA 1
ATOM 696 C C . ALA A 1 90 ? 9.920 7.195 0.165 1.00 67.06 90 ALA A C 1
ATOM 698 O O . ALA A 1 90 ? 10.033 6.857 -1.015 1.00 67.06 90 ALA A O 1
ATOM 699 N N . GLU A 1 91 ? 9.257 6.473 1.068 1.00 81.00 91 GLU A N 1
ATOM 700 C CA . GLU A 1 91 ? 8.392 5.342 0.727 1.00 81.00 91 GLU A CA 1
ATOM 701 C C . GLU A 1 91 ? 7.258 5.796 -0.206 1.00 81.00 91 GLU A C 1
ATOM 703 O O . GLU A 1 91 ? 6.808 6.946 -0.148 1.00 81.00 91 GLU A O 1
ATOM 708 N N . THR A 1 92 ? 6.781 4.886 -1.055 1.00 83.88 92 THR A N 1
ATOM 709 C CA . THR A 1 92 ? 5.622 5.118 -1.928 1.00 83.88 92 THR A CA 1
ATOM 710 C C . THR A 1 92 ? 4.459 4.242 -1.487 1.00 83.88 92 THR A C 1
ATOM 712 O O . THR A 1 92 ? 4.639 3.057 -1.216 1.00 83.88 92 THR A O 1
ATOM 715 N N . TYR A 1 93 ? 3.254 4.806 -1.459 1.00 84.56 93 TYR A N 1
ATOM 716 C CA . TYR A 1 93 ? 2.044 4.078 -1.087 1.00 84.56 93 TYR A CA 1
ATOM 717 C C . TYR A 1 93 ? 1.179 3.814 -2.318 1.00 84.56 93 TYR A C 1
ATOM 719 O O . TYR A 1 93 ? 0.872 4.717 -3.107 1.00 84.56 93 TYR A O 1
ATOM 727 N N . TYR A 1 94 ? 0.770 2.558 -2.465 1.00 84.38 94 TYR A N 1
ATOM 728 C CA . TYR A 1 94 ? -0.072 2.076 -3.550 1.00 84.38 94 TYR A CA 1
ATOM 729 C C . TYR A 1 94 ? -1.418 1.598 -3.021 1.00 84.38 94 TYR A C 1
ATOM 731 O O . TYR A 1 94 ? -1.520 1.134 -1.889 1.00 84.38 94 TYR A O 1
ATOM 739 N N . TRP A 1 95 ? -2.442 1.673 -3.873 1.00 84.00 95 TRP A N 1
ATOM 740 C CA . TRP A 1 95 ? -3.786 1.187 -3.567 1.00 84.00 95 TRP A CA 1
ATOM 741 C C . TRP A 1 95 ? -4.260 0.131 -4.587 1.00 84.00 95 TRP A C 1
ATOM 743 O O . TRP A 1 95 ? -5.145 0.399 -5.413 1.00 84.00 95 TRP A O 1
ATOM 753 N N . PRO A 1 96 ? -3.638 -1.063 -4.625 1.00 81.00 96 PRO A N 1
ATOM 754 C CA . PRO A 1 96 ? -4.048 -2.147 -5.514 1.00 81.00 96 PRO A CA 1
ATOM 755 C C . PRO A 1 96 ? -5.382 -2.788 -5.094 1.00 81.00 96 PRO A C 1
ATOM 757 O O . PRO A 1 96 ? -5.858 -2.662 -3.962 1.00 81.00 96 PRO A O 1
ATOM 760 N N . ARG A 1 97 ? -6.026 -3.463 -6.052 1.00 78.50 97 ARG A N 1
ATOM 761 C CA . ARG A 1 97 ? -7.180 -4.338 -5.784 1.00 78.50 97 ARG A CA 1
ATOM 762 C C . ARG A 1 97 ? -6.685 -5.668 -5.223 1.00 78.50 97 ARG A C 1
ATOM 764 O O . ARG A 1 97 ? -5.611 -6.111 -5.619 1.00 78.50 97 ARG A O 1
ATOM 771 N N . VAL A 1 98 ? -7.506 -6.329 -4.401 1.00 80.88 98 VAL A N 1
ATOM 772 C CA . VAL A 1 98 ? -7.212 -7.686 -3.901 1.00 80.88 98 VAL A CA 1
ATOM 773 C C . VAL A 1 98 ? -6.847 -8.649 -5.029 1.00 80.88 98 VAL A C 1
ATOM 775 O O . VAL A 1 98 ? -5.847 -9.342 -4.946 1.00 80.88 98 VAL A O 1
ATOM 778 N N . SER A 1 99 ? -7.590 -8.601 -6.135 1.00 78.81 99 SER A N 1
ATOM 779 C CA . SER A 1 99 ? -7.412 -9.494 -7.282 1.00 78.81 99 SER A CA 1
ATOM 780 C C . SER A 1 99 ? -6.083 -9.320 -8.021 1.00 78.81 99 SER A C 1
ATOM 782 O O . SER A 1 99 ? -5.775 -10.120 -8.894 1.00 78.81 99 SER A O 1
ATOM 784 N N . ALA A 1 100 ? -5.342 -8.244 -7.748 1.00 78.44 100 ALA A N 1
ATOM 785 C CA . ALA A 1 100 ? -4.041 -7.980 -8.355 1.00 78.44 100 ALA A CA 1
ATOM 786 C C . ALA A 1 100 ? -2.872 -8.366 -7.436 1.00 78.44 100 ALA A C 1
ATOM 788 O O . ALA A 1 100 ? -1.730 -8.351 -7.886 1.00 78.44 100 ALA A O 1
ATOM 789 N N . LEU A 1 101 ? -3.140 -8.660 -6.160 1.00 84.06 101 LEU A N 1
ATOM 790 C CA . 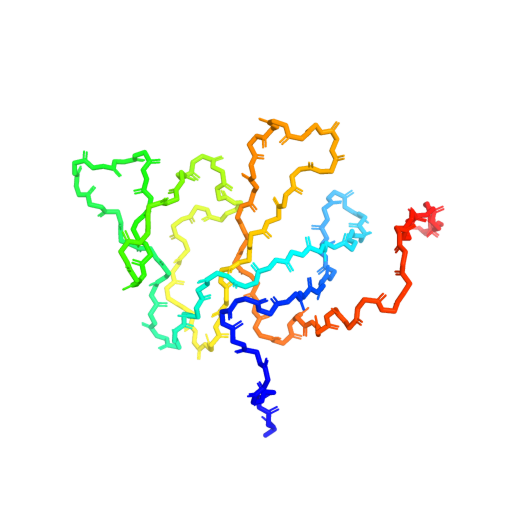LEU A 1 101 ? -2.117 -8.977 -5.172 1.00 84.06 101 LEU A CA 1
ATOM 791 C C . LEU A 1 101 ? -1.845 -10.476 -5.121 1.00 84.06 101 LEU A C 1
ATOM 793 O O . LEU A 1 101 ? -2.753 -11.294 -5.223 1.00 84.06 101 LEU A O 1
ATOM 797 N N . GLN A 1 102 ? -0.583 -10.811 -4.892 1.00 87.81 102 GLN A N 1
ATOM 798 C CA . GLN A 1 102 ? -0.119 -12.153 -4.562 1.00 87.81 102 GLN A CA 1
ATOM 799 C C . GLN A 1 102 ? 0.713 -12.073 -3.283 1.00 87.81 102 GLN A C 1
ATOM 801 O O . GLN A 1 102 ? 1.421 -11.084 -3.080 1.00 87.81 102 GLN A O 1
ATOM 806 N N . ILE A 1 103 ? 0.640 -13.094 -2.428 1.00 85.50 103 ILE A N 1
ATOM 807 C CA . ILE A 1 103 ? 1.506 -13.196 -1.246 1.00 85.50 103 ILE A CA 1
ATOM 808 C C . ILE A 1 103 ? 2.959 -13.337 -1.718 1.00 85.50 103 ILE A C 1
ATOM 810 O O . ILE A 1 103 ? 3.248 -14.084 -2.653 1.00 85.50 103 ILE A O 1
ATOM 814 N N . ASP A 1 104 ? 3.861 -12.574 -1.103 1.00 82.31 104 ASP A N 1
ATOM 815 C CA . ASP A 1 104 ? 5.301 -12.690 -1.323 1.00 82.31 104 ASP A CA 1
ATOM 816 C C . ASP A 1 104 ? 5.904 -13.541 -0.196 1.00 82.31 104 ASP A C 1
ATOM 818 O O . ASP A 1 104 ? 6.298 -13.022 0.850 1.00 82.31 104 ASP A O 1
ATOM 822 N N . ASP A 1 105 ? 5.952 -14.861 -0.403 1.00 70.12 105 ASP A N 1
ATOM 823 C CA . ASP A 1 105 ? 6.469 -15.845 0.564 1.00 70.12 105 ASP A CA 1
ATOM 824 C C . ASP A 1 105 ? 8.003 -15.785 0.745 1.00 70.12 105 ASP A C 1
ATOM 826 O O . ASP A 1 105 ? 8.604 -16.651 1.378 1.00 70.12 105 ASP A O 1
ATOM 830 N N . GLY A 1 106 ? 8.683 -14.781 0.177 1.00 59.44 106 GLY A N 1
ATOM 831 C CA . GLY A 1 106 ? 10.136 -14.622 0.291 1.00 59.44 106 GLY A CA 1
ATOM 832 C C . GLY A 1 106 ? 10.945 -15.642 -0.518 1.00 59.44 106 GLY A C 1
ATOM 833 O O . GLY A 1 106 ? 12.177 -15.607 -0.494 1.00 59.44 106 GLY A O 1
ATOM 834 N N . ALA A 1 107 ? 10.283 -16.516 -1.278 1.00 43.81 107 ALA A N 1
ATOM 835 C CA . ALA A 1 107 ? 10.934 -17.383 -2.243 1.00 43.81 107 ALA A CA 1
ATOM 836 C C . ALA A 1 107 ? 11.333 -16.567 -3.486 1.00 43.81 107 ALA A C 1
ATOM 838 O O . ALA A 1 107 ? 10.521 -16.262 -4.357 1.00 43.81 107 ALA A O 1
ATOM 839 N N . SER A 1 108 ? 12.634 -16.282 -3.562 1.00 37.47 108 SER A N 1
ATOM 840 C CA . SER A 1 108 ? 13.368 -15.693 -4.687 1.00 37.47 108 SER A CA 1
ATOM 841 C C . SER A 1 108 ? 13.386 -14.160 -4.745 1.00 37.47 108 SER A C 1
ATOM 843 O O . SER A 1 108 ? 12.474 -13.511 -5.256 1.00 37.47 108 SER A O 1
ATOM 845 N N . GLY A 1 109 ? 14.469 -13.619 -4.165 1.00 38.09 109 GLY A N 1
ATOM 846 C CA . GLY A 1 109 ? 15.405 -12.619 -4.707 1.00 38.09 109 GLY A CA 1
ATOM 847 C C . GLY A 1 109 ? 14.895 -11.414 -5.518 1.00 38.09 109 GLY A C 1
ATOM 848 O O . GLY A 1 109 ? 13.780 -11.393 -6.030 1.00 38.09 109 GLY A O 1
ATOM 849 N N . PRO A 1 110 ? 15.724 -10.372 -5.692 1.00 36.03 110 PRO A N 1
ATOM 850 C CA . PRO A 1 110 ? 15.414 -9.310 -6.637 1.00 36.03 110 PRO A CA 1
ATOM 851 C C . PRO A 1 110 ? 15.418 -9.901 -8.054 1.00 36.03 110 PRO A C 1
ATOM 853 O O . PRO A 1 110 ? 16.478 -10.098 -8.646 1.00 36.03 110 PRO A O 1
ATOM 856 N N . VAL A 1 111 ? 14.246 -10.186 -8.622 1.00 42.12 111 VAL A N 1
ATOM 857 C CA . VAL A 1 111 ? 14.143 -10.340 -10.074 1.00 42.12 111 VAL A CA 1
ATOM 858 C C . VAL A 1 111 ? 14.249 -8.941 -10.662 1.00 42.12 111 VAL A C 1
ATOM 860 O O . VAL A 1 111 ? 13.289 -8.177 -10.725 1.00 42.12 111 VAL A O 1
ATOM 863 N N . ASN A 1 112 ? 15.463 -8.577 -11.072 1.00 38.59 112 ASN A N 1
ATOM 864 C CA . ASN A 1 112 ? 15.607 -7.624 -12.158 1.00 38.59 112 ASN A CA 1
ATOM 865 C C . ASN A 1 112 ? 14.853 -8.234 -13.341 1.00 38.59 112 ASN A C 1
ATOM 867 O O . ASN A 1 112 ? 15.359 -9.149 -13.989 1.00 38.59 112 ASN A O 1
ATOM 871 N N . LEU A 1 113 ? 13.624 -7.772 -13.582 1.00 38.97 113 LEU A N 1
ATOM 872 C CA . LEU A 1 113 ? 12.930 -8.013 -14.838 1.00 38.97 113 LEU A CA 1
ATOM 873 C C . LEU A 1 113 ? 13.751 -7.303 -15.912 1.00 38.97 113 LEU A C 1
ATOM 875 O O . LEU A 1 113 ? 13.607 -6.109 -16.172 1.00 38.97 113 LEU A O 1
ATOM 879 N N . VAL A 1 114 ? 14.696 -8.059 -16.468 1.00 39.62 114 VAL A N 1
ATOM 880 C CA . VAL A 1 114 ? 15.341 -7.760 -17.734 1.00 39.62 114 VAL A CA 1
ATOM 881 C C . VAL A 1 114 ? 14.219 -7.458 -18.713 1.00 39.62 114 VAL A C 1
ATOM 883 O O . VAL A 1 114 ? 13.273 -8.235 -18.838 1.00 39.62 114 VAL A O 1
ATOM 886 N N . ALA A 1 115 ? 14.330 -6.308 -19.372 1.00 42.84 115 ALA A N 1
ATOM 887 C CA . ALA A 1 115 ? 13.503 -5.928 -20.498 1.00 42.84 115 ALA A CA 1
ATOM 888 C C . ALA A 1 115 ? 13.412 -7.100 -21.487 1.00 42.84 115 ALA A C 1
ATOM 890 O O . ALA A 1 115 ? 14.336 -7.343 -22.259 1.00 42.84 115 ALA A O 1
ATOM 891 N N . MET A 1 116 ? 12.304 -7.835 -21.454 1.00 34.75 116 MET A N 1
ATOM 892 C CA . MET A 1 116 ? 11.991 -8.845 -22.451 1.00 34.75 116 MET A CA 1
ATOM 893 C C . MET A 1 116 ? 10.919 -8.294 -23.387 1.00 34.75 116 MET A C 1
ATOM 895 O O . MET A 1 116 ? 9.726 -8.367 -23.131 1.00 34.75 116 MET A O 1
ATOM 899 N N . THR A 1 117 ? 11.456 -7.755 -24.483 1.00 39.59 117 THR A N 1
ATOM 900 C CA . THR A 1 117 ? 10.980 -7.830 -25.872 1.00 39.59 117 THR A CA 1
ATOM 901 C C . THR A 1 117 ? 9.656 -7.176 -26.289 1.00 39.59 117 THR A C 1
ATOM 903 O O . THR A 1 117 ? 8.565 -7.543 -25.874 1.00 39.59 117 THR A O 1
ATOM 906 N N . LYS A 1 118 ? 9.849 -6.240 -27.231 1.00 40.44 118 LYS A N 1
ATOM 907 C CA . LYS A 1 118 ? 8.960 -5.707 -28.273 1.00 40.44 118 LYS A CA 1
ATOM 908 C C . LYS A 1 118 ? 7.823 -6.632 -28.728 1.00 40.44 118 LYS A C 1
ATOM 910 O O . LYS A 1 118 ? 8.055 -7.815 -28.962 1.00 40.44 118 LYS A O 1
ATOM 915 N N . ASN A 1 119 ? 6.699 -6.002 -29.074 1.00 36.47 119 ASN A N 1
ATOM 916 C CA . ASN A 1 119 ? 6.120 -6.129 -30.414 1.00 36.47 119 ASN A CA 1
ATOM 917 C C . ASN A 1 119 ? 5.647 -4.756 -30.898 1.00 36.47 119 ASN A C 1
ATOM 919 O O . ASN A 1 119 ? 4.976 -4.071 -30.094 1.00 36.47 119 ASN A O 1
#

Foldseek 3Di:
DDLPPPQDFQFKKWFWDDDPNDTDIAIFTFHDKAAAQGFQFDDDPPCPQWTQGPVRDTDGQVQEPDHRDGGHRHMWTWTWGQDPPDNPDDIHIYIDGSVRIDGCPVPDDPPPPDDDDDD

Radius of gyration: 15.19 Å; chains: 1; bounding box: 36×39×43 Å

Secondary structure (DSSP, 8-state):
----TT--TT-EEEEEEEETTEEEEEEEEEEEEE-TT--S-B--TT-TTEEEPTTS-EEEGGGBSS-SPPPPSS-EEEEEE--TT-TTS--EEE--BGGG-EE--S-S-----------

Sequence (119 aa):
MSADSNLKAGTKVRWLSKSSGYEVENRGEIICIVPAGRQPFVLKENDQKNYTLPDGQKIPYARTRYGGGMPRCAVSYIVRVPNPKTPHAAETYYWPRVSALQIDDGASGPVNLVAMTKN

Organism: NCBI:txid160808